Protein AF-A0A960E6F4-F1 (afdb_monomer)

Structure (mmCIF, N/CA/C/O backbone):
data_AF-A0A960E6F4-F1
#
_entry.id   AF-A0A960E6F4-F1
#
loop_
_atom_site.group_PDB
_atom_site.id
_atom_site.type_symbol
_atom_site.label_atom_id
_atom_site.label_alt_id
_atom_site.label_comp_id
_atom_site.label_asym_id
_atom_site.label_entity_id
_atom_site.label_seq_id
_atom_site.pdbx_PDB_ins_code
_atom_site.Cartn_x
_atom_site.Cartn_y
_atom_site.Cartn_z
_atom_site.occupancy
_atom_site.B_iso_or_equiv
_atom_site.auth_seq_id
_atom_site.auth_comp_id
_atom_site.auth_asym_id
_atom_site.auth_atom_id
_atom_site.pdbx_PDB_model_num
ATOM 1 N N . HIS A 1 1 ? -9.862 -3.594 5.354 1.00 82.44 1 HIS A N 1
ATOM 2 C CA . HIS A 1 1 ? -10.464 -2.361 5.900 1.00 82.44 1 HIS A CA 1
ATOM 3 C C . HIS A 1 1 ? -11.193 -2.592 7.214 1.00 82.44 1 HIS A C 1
ATOM 5 O O . HIS A 1 1 ? -10.605 -2.231 8.215 1.00 82.44 1 HIS A O 1
ATOM 11 N N . LEU A 1 2 ? -12.347 -3.271 7.274 1.00 86.94 2 LEU A N 1
ATOM 12 C CA . LEU A 1 2 ? -13.124 -3.408 8.530 1.00 86.94 2 LEU A CA 1
ATOM 13 C C . LEU A 1 2 ? -12.347 -3.978 9.733 1.00 86.94 2 LEU A C 1
ATOM 15 O O . LEU A 1 2 ? -12.404 -3.412 10.815 1.00 86.94 2 LEU A O 1
ATOM 19 N N . LEU A 1 3 ? -11.578 -5.059 9.550 1.00 89.06 3 LEU A N 1
ATOM 20 C CA . LEU A 1 3 ? -10.780 -5.633 10.644 1.00 89.06 3 LEU A CA 1
ATOM 21 C C . LEU A 1 3 ? -9.692 -4.668 11.145 1.00 89.06 3 LEU A C 1
ATOM 23 O O . LEU A 1 3 ? -9.450 -4.575 12.343 1.00 89.06 3 LEU A O 1
ATOM 27 N N . ALA A 1 4 ? -9.047 -3.950 10.222 1.00 89.50 4 ALA A N 1
ATOM 28 C CA . ALA A 1 4 ? -8.045 -2.949 10.571 1.00 89.50 4 ALA A CA 1
ATOM 29 C C . ALA A 1 4 ? -8.694 -1.763 11.291 1.00 89.50 4 ALA A C 1
ATOM 31 O O . ALA A 1 4 ? -8.162 -1.296 12.285 1.00 89.50 4 ALA A O 1
ATOM 32 N N . HIS A 1 5 ? -9.863 -1.321 10.828 1.00 90.94 5 HIS A N 1
ATOM 33 C CA . HIS A 1 5 ? -10.626 -0.250 11.459 1.00 90.94 5 HIS A CA 1
ATOM 34 C C . HIS A 1 5 ? -11.009 -0.604 12.905 1.00 90.94 5 HIS A C 1
ATOM 36 O O . HIS A 1 5 ? -10.633 0.124 13.817 1.00 90.94 5 HIS A O 1
ATOM 42 N N . ALA A 1 6 ? -11.600 -1.783 13.137 1.00 92.69 6 ALA A N 1
ATOM 43 C CA . ALA A 1 6 ? -11.942 -2.250 14.483 1.00 92.69 6 ALA A CA 1
ATOM 44 C C . ALA A 1 6 ? -10.717 -2.344 15.414 1.00 92.69 6 ALA A C 1
ATOM 46 O O . ALA A 1 6 ? -10.783 -1.945 16.574 1.00 92.69 6 ALA A O 1
ATOM 47 N N . TYR A 1 7 ? -9.580 -2.831 14.902 1.00 93.44 7 TYR A N 1
ATOM 48 C CA . TYR A 1 7 ? -8.325 -2.850 15.657 1.00 93.44 7 TYR A CA 1
ATOM 49 C C . TYR A 1 7 ? -7.860 -1.437 16.034 1.00 93.44 7 TYR A C 1
ATOM 51 O O . TYR A 1 7 ? -7.546 -1.186 17.194 1.00 93.44 7 TYR A O 1
ATOM 59 N N . LEU A 1 8 ? -7.841 -0.507 15.075 1.00 93.88 8 LEU A N 1
ATOM 60 C CA . LEU A 1 8 ? -7.391 0.866 15.309 1.00 93.88 8 LEU A CA 1
ATOM 61 C C . LEU A 1 8 ? -8.330 1.635 16.238 1.00 93.88 8 LEU A C 1
ATOM 63 O O . LEU A 1 8 ? -7.856 2.432 17.039 1.00 93.88 8 LEU A O 1
ATOM 67 N N . SER A 1 9 ? -9.632 1.353 16.183 1.00 94.12 9 SER A N 1
ATOM 68 C CA . SER A 1 9 ? -10.610 1.883 17.134 1.00 94.12 9 SER A CA 1
ATOM 69 C C . SER A 1 9 ? -10.274 1.448 18.557 1.00 94.12 9 SER A C 1
ATOM 71 O O . SER A 1 9 ? -10.150 2.300 19.433 1.00 94.12 9 SER A O 1
ATOM 73 N N . GLN A 1 10 ? -9.988 0.160 18.776 1.00 96.19 10 GLN A N 1
ATOM 74 C CA . GLN A 1 10 ? -9.590 -0.321 20.099 1.00 96.19 10 GLN A CA 1
ATOM 75 C C . GLN A 1 10 ? -8.253 0.271 20.569 1.00 96.19 10 GLN A C 1
ATOM 77 O O . GLN A 1 10 ? -8.087 0.561 21.751 1.00 96.19 10 GLN A O 1
ATOM 82 N N . VAL A 1 11 ? -7.289 0.446 19.662 1.00 95.94 11 VAL A N 1
ATOM 83 C CA . VAL A 1 11 ? -6.000 1.080 19.977 1.00 95.94 11 VAL A CA 1
ATOM 84 C C . VAL A 1 11 ? -6.195 2.540 20.391 1.00 95.94 11 VAL A C 1
ATOM 86 O O . VAL A 1 11 ? -5.606 2.966 21.382 1.00 95.94 11 VAL A O 1
ATOM 89 N N . ALA A 1 12 ? -7.040 3.289 19.680 1.00 94.31 12 ALA A N 1
ATOM 90 C CA . ALA A 1 12 ? -7.330 4.689 19.980 1.00 94.31 12 ALA A CA 1
ATOM 91 C C . ALA A 1 12 ? -8.050 4.884 21.327 1.00 94.31 12 ALA A C 1
ATOM 93 O O . ALA A 1 12 ? -7.904 5.932 21.948 1.00 94.31 12 ALA A O 1
ATOM 94 N N . GLU A 1 13 ? -8.791 3.881 21.808 1.00 96.25 13 GLU A N 1
ATOM 95 C CA . GLU A 1 13 ? -9.370 3.894 23.160 1.00 96.25 13 GLU A CA 1
ATOM 96 C C . GLU A 1 13 ? -8.327 3.674 24.267 1.00 96.25 13 GLU A C 1
ATOM 98 O O . GLU A 1 13 ? -8.532 4.103 25.403 1.00 96.25 13 GLU A O 1
ATOM 103 N N . LEU A 1 14 ? -7.228 2.978 23.961 1.00 97.19 14 LEU A N 1
ATOM 104 C CA . LEU A 1 14 ? -6.242 2.532 24.950 1.00 97.19 14 LEU A CA 1
ATOM 105 C C . LEU A 1 14 ? -5.002 3.424 25.030 1.00 97.19 14 LEU A C 1
ATOM 107 O O . LEU A 1 14 ? -4.336 3.430 26.065 1.00 97.19 14 LEU A O 1
ATOM 111 N N . LEU A 1 15 ? -4.672 4.137 23.952 1.00 97.12 15 LEU A N 1
ATOM 112 C CA . LEU A 1 15 ? -3.424 4.886 23.820 1.00 97.12 15 LEU A CA 1
ATOM 113 C C . LEU A 1 15 ? -3.665 6.373 23.525 1.00 97.12 15 LEU A C 1
ATOM 115 O O . LEU A 1 15 ? -4.671 6.732 22.912 1.00 97.12 15 LEU A O 1
ATOM 119 N N . PRO A 1 16 ? -2.715 7.254 23.891 1.00 96.19 16 PRO A N 1
ATOM 120 C CA . PRO A 1 16 ? -2.712 8.638 23.430 1.00 96.19 16 PRO A CA 1
ATOM 121 C C . PRO A 1 16 ? -2.707 8.741 21.891 1.00 96.19 16 PRO A C 1
ATOM 123 O O . PRO A 1 16 ? -2.151 7.863 21.226 1.00 96.19 16 PRO A O 1
ATOM 126 N N . PRO A 1 17 ? -3.244 9.827 21.299 1.00 92.31 17 PRO A N 1
ATOM 127 C CA . PRO A 1 17 ? -3.421 9.934 19.846 1.00 92.31 17 PRO A CA 1
ATOM 128 C C . PRO A 1 17 ? -2.153 9.717 19.007 1.00 92.31 17 PRO A C 1
ATOM 130 O O . PRO A 1 17 ? -2.208 9.062 17.969 1.00 92.31 17 PRO A O 1
ATOM 133 N N . GLU A 1 18 ? -1.006 10.241 19.446 1.00 92.50 18 GLU A N 1
ATOM 134 C CA . GLU A 1 18 ? 0.268 10.089 18.730 1.00 92.50 18 GLU A CA 1
ATOM 135 C C . GLU A 1 18 ? 0.753 8.632 18.728 1.00 92.50 18 GLU A C 1
ATOM 137 O O . GLU A 1 18 ? 1.155 8.106 17.688 1.00 92.50 18 GLU A O 1
ATOM 142 N N . GLU A 1 19 ? 0.656 7.961 19.876 1.00 95.06 19 GLU A N 1
ATOM 143 C CA . GLU A 1 19 ? 1.018 6.551 20.027 1.00 95.06 19 GLU A CA 1
ATOM 144 C C . GLU A 1 19 ? 0.065 5.651 19.234 1.00 95.06 19 GLU A C 1
ATOM 146 O O . GLU A 1 19 ? 0.510 4.740 18.536 1.00 95.06 19 GLU A O 1
ATOM 151 N N . ALA A 1 20 ? -1.239 5.943 19.262 1.00 94.12 20 ALA A N 1
ATOM 152 C CA . ALA A 1 20 ? -2.232 5.235 18.463 1.00 94.12 20 ALA A CA 1
ATOM 153 C C . ALA A 1 20 ? -1.961 5.376 16.954 1.00 94.12 20 ALA A C 1
ATOM 155 O O . ALA A 1 20 ? -2.032 4.390 16.214 1.00 94.12 20 ALA A O 1
ATOM 156 N N . ALA A 1 21 ? -1.595 6.578 16.495 1.00 92.50 21 ALA A N 1
ATOM 157 C CA . ALA A 1 21 ? -1.225 6.822 15.105 1.00 92.50 21 ALA A CA 1
ATOM 158 C C . ALA A 1 21 ? 0.048 6.058 14.705 1.00 92.50 21 ALA A C 1
ATOM 160 O O . ALA A 1 21 ? 0.106 5.489 13.613 1.00 92.50 21 ALA A O 1
ATOM 161 N N . GLU A 1 22 ? 1.053 6.000 15.583 1.00 94.00 22 GLU A N 1
ATOM 162 C CA . GLU A 1 22 ? 2.272 5.223 15.341 1.00 94.00 22 GLU A CA 1
ATOM 163 C C . GLU A 1 22 ? 1.990 3.721 15.266 1.00 94.00 22 GLU A C 1
ATOM 165 O O . GLU A 1 22 ? 2.406 3.071 14.304 1.00 94.00 22 GLU A O 1
ATOM 170 N N . VAL A 1 23 ? 1.212 3.174 16.203 1.00 94.50 23 VAL A N 1
ATOM 171 C CA . VAL A 1 23 ? 0.774 1.770 16.158 1.00 94.50 23 VAL A CA 1
ATOM 172 C C . VAL A 1 23 ? 0.020 1.483 14.859 1.00 94.50 23 VAL A C 1
ATOM 174 O O . VAL A 1 23 ? 0.264 0.463 14.212 1.00 94.50 23 VAL A O 1
ATOM 177 N N . GLY A 1 24 ? -0.852 2.397 14.426 1.00 94.31 24 GLY A N 1
ATOM 178 C CA . GLY A 1 24 ? -1.587 2.247 13.176 1.00 94.31 24 GLY A CA 1
ATOM 179 C C . GLY A 1 24 ? -0.703 2.243 11.932 1.00 94.31 24 GLY A C 1
ATOM 180 O O . GLY A 1 24 ? -0.899 1.403 11.051 1.00 94.31 24 GLY A O 1
ATOM 181 N N . ARG A 1 25 ? 0.316 3.109 11.876 1.00 95.19 25 ARG A N 1
ATOM 182 C CA . ARG A 1 25 ? 1.321 3.099 10.800 1.00 95.19 25 ARG A CA 1
ATOM 183 C C . ARG A 1 25 ? 2.123 1.804 10.786 1.00 95.19 25 ARG A C 1
ATOM 185 O O . ARG A 1 25 ? 2.258 1.192 9.727 1.00 95.19 25 ARG A O 1
ATOM 192 N N . GLN A 1 26 ? 2.623 1.363 11.940 1.00 95.31 26 GLN A N 1
ATOM 193 C CA . GLN A 1 26 ? 3.414 0.135 12.046 1.00 95.31 26 GLN A CA 1
ATOM 194 C C . GLN A 1 26 ? 2.602 -1.095 11.632 1.00 95.31 26 GLN A C 1
ATOM 196 O O . GLN A 1 26 ? 3.087 -1.928 10.861 1.00 95.31 26 GLN A O 1
ATOM 201 N N . GLN A 1 27 ? 1.348 -1.177 12.084 1.00 95.06 27 GLN A N 1
ATOM 202 C CA . GLN A 1 27 ? 0.423 -2.240 11.707 1.00 95.06 27 GLN A CA 1
ATOM 203 C C . GLN A 1 27 ? 0.136 -2.229 10.201 1.00 95.06 27 GLN A C 1
ATOM 205 O O . GLN A 1 27 ? 0.208 -3.280 9.559 1.00 95.06 27 GLN A O 1
ATOM 210 N N . ALA A 1 28 ? -0.143 -1.058 9.621 1.00 95.81 28 ALA A N 1
ATOM 211 C CA . ALA A 1 28 ? -0.413 -0.931 8.194 1.00 95.81 28 ALA A CA 1
ATOM 212 C C . ALA A 1 28 ? 0.810 -1.320 7.352 1.00 95.81 28 ALA A C 1
ATOM 214 O O . ALA A 1 28 ? 0.674 -2.116 6.425 1.00 95.81 28 ALA A O 1
ATOM 215 N N . ALA A 1 29 ? 2.001 -0.822 7.696 1.00 96.94 29 ALA A N 1
ATOM 216 C CA . ALA A 1 29 ? 3.249 -1.126 6.997 1.00 96.94 29 ALA A CA 1
ATOM 217 C C . ALA A 1 29 ? 3.599 -2.621 7.056 1.00 96.94 29 ALA A C 1
ATOM 219 O O . ALA A 1 29 ? 3.913 -3.224 6.028 1.00 96.94 29 ALA A O 1
ATOM 220 N N . GLY A 1 30 ? 3.488 -3.236 8.239 1.00 95.56 30 GLY A N 1
ATOM 221 C CA . GLY A 1 30 ? 3.771 -4.657 8.426 1.00 95.56 30 GLY A CA 1
ATOM 222 C C . GLY A 1 30 ? 2.852 -5.549 7.592 1.00 95.56 30 GLY A C 1
ATOM 223 O O . GLY A 1 30 ? 3.321 -6.374 6.804 1.00 95.56 30 GLY A O 1
ATOM 224 N N . VAL A 1 31 ? 1.536 -5.331 7.690 1.00 95.06 31 VAL A N 1
ATOM 225 C CA . VAL A 1 31 ? 0.547 -6.093 6.913 1.00 95.06 31 VAL A CA 1
ATOM 226 C C . VAL A 1 31 ? 0.700 -5.839 5.414 1.00 95.06 31 VAL A C 1
ATOM 228 O O . VAL A 1 31 ? 0.645 -6.790 4.631 1.00 95.06 31 VAL A O 1
ATOM 231 N N . ALA A 1 32 ? 0.925 -4.590 5.001 1.00 97.19 32 ALA A N 1
ATOM 232 C CA . ALA A 1 32 ? 1.098 -4.244 3.597 1.00 97.19 32 ALA A CA 1
ATOM 233 C C . ALA A 1 32 ? 2.320 -4.937 2.979 1.00 97.19 32 ALA A C 1
ATOM 235 O O . ALA A 1 32 ? 2.194 -5.555 1.925 1.00 97.19 32 ALA A O 1
ATOM 236 N N . GLY A 1 33 ? 3.475 -4.931 3.651 1.00 97.69 33 GLY A N 1
ATOM 237 C CA .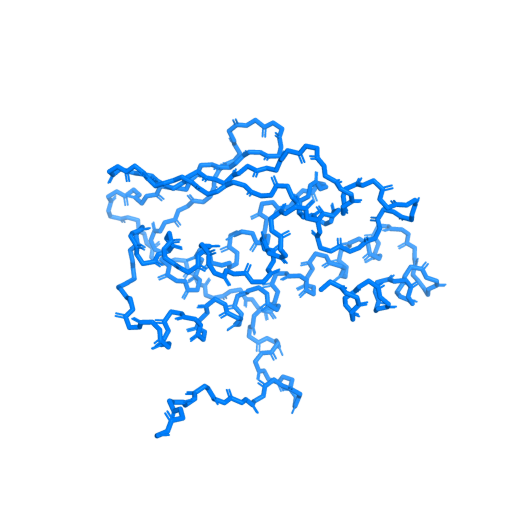 GLY A 1 33 ? 4.663 -5.633 3.159 1.00 97.69 33 GLY A CA 1
ATOM 238 C C . GLY A 1 33 ? 4.448 -7.145 3.025 1.00 97.69 33 GLY A C 1
ATOM 239 O O . GLY A 1 33 ? 4.741 -7.720 1.976 1.00 97.69 33 GLY A O 1
ATOM 240 N N . VAL A 1 34 ? 3.852 -7.799 4.032 1.00 96.19 34 VAL A N 1
ATOM 241 C CA . VAL A 1 34 ? 3.575 -9.251 3.982 1.00 96.19 34 VAL A CA 1
ATOM 242 C C . VAL A 1 34 ? 2.630 -9.610 2.839 1.00 96.19 34 VAL A C 1
ATOM 244 O O . VAL A 1 34 ? 2.866 -10.577 2.107 1.00 96.19 34 VAL A O 1
ATOM 247 N N . VAL A 1 35 ? 1.553 -8.843 2.670 1.00 95.94 35 VAL A N 1
ATOM 248 C CA . VAL A 1 35 ? 0.592 -9.065 1.585 1.00 95.94 35 VAL A CA 1
ATOM 249 C C . VAL A 1 35 ? 1.253 -8.838 0.228 1.00 95.94 35 VAL A C 1
ATOM 251 O O . VAL A 1 35 ? 1.077 -9.663 -0.669 1.00 95.94 35 VAL A O 1
ATOM 254 N N . ALA A 1 36 ? 2.079 -7.802 0.089 1.00 98.06 36 ALA A N 1
ATOM 255 C CA . ALA A 1 36 ? 2.815 -7.524 -1.135 1.00 98.06 36 ALA A CA 1
ATOM 256 C C . ALA A 1 36 ? 3.755 -8.672 -1.539 1.00 98.06 36 ALA A C 1
ATOM 258 O O . ALA A 1 36 ? 3.710 -9.102 -2.690 1.00 98.06 36 ALA A O 1
ATOM 259 N N . LYS A 1 37 ? 4.522 -9.251 -0.600 1.00 96.50 37 LYS A N 1
ATOM 260 C CA . LYS A 1 37 ? 5.377 -10.430 -0.868 1.00 96.50 37 LYS A CA 1
ATOM 261 C C . LYS A 1 37 ? 4.569 -11.610 -1.402 1.00 96.50 37 LYS A C 1
ATOM 263 O O . LYS A 1 37 ? 4.975 -12.281 -2.348 1.00 96.50 37 LYS A O 1
ATOM 268 N N . ARG A 1 38 ? 3.405 -11.865 -0.800 1.00 95.44 38 ARG A N 1
ATOM 269 C CA . ARG A 1 38 ? 2.530 -12.980 -1.192 1.00 95.44 38 ARG A CA 1
ATOM 270 C C . ARG A 1 38 ? 1.928 -12.774 -2.563 1.00 95.44 38 ARG A C 1
ATOM 272 O O . ARG A 1 38 ? 1.884 -13.719 -3.342 1.00 95.44 38 ARG A O 1
ATOM 279 N N . LEU A 1 39 ? 1.472 -11.559 -2.849 1.00 97.06 39 LEU A N 1
ATOM 280 C CA . LEU A 1 39 ? 0.962 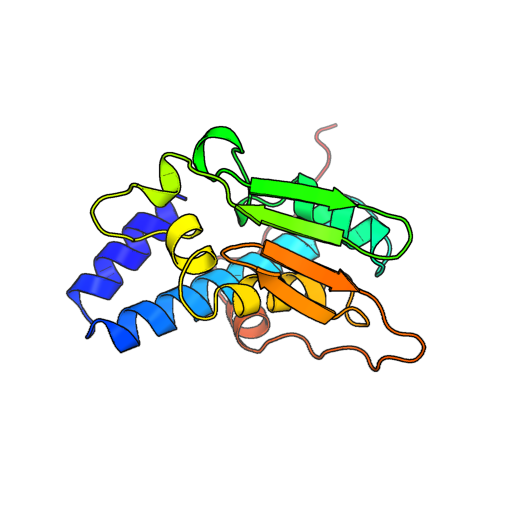-11.200 -4.165 1.00 97.06 39 LEU A CA 1
ATOM 281 C C . LEU A 1 39 ? 2.067 -11.315 -5.212 1.00 97.06 39 LEU A C 1
ATOM 283 O O . LEU A 1 39 ? 1.837 -11.932 -6.244 1.00 97.06 39 LEU A O 1
ATOM 287 N N . ALA A 1 40 ? 3.273 -10.820 -4.923 1.00 97.75 40 ALA A N 1
ATOM 288 C CA . ALA A 1 40 ? 4.401 -10.926 -5.839 1.00 97.75 40 ALA A CA 1
ATOM 289 C C . ALA A 1 40 ? 4.718 -12.393 -6.180 1.00 97.75 40 ALA A C 1
ATOM 291 O O . ALA A 1 40 ? 4.807 -12.758 -7.353 1.00 97.75 40 ALA A O 1
ATOM 292 N N . ALA A 1 41 ? 4.787 -13.253 -5.158 1.00 96.06 41 ALA A N 1
ATOM 293 C CA . ALA A 1 41 ? 5.001 -14.687 -5.329 1.00 96.06 41 ALA A CA 1
ATOM 294 C C . ALA A 1 41 ? 3.852 -15.375 -6.088 1.00 96.06 41 ALA A C 1
ATOM 296 O O . ALA A 1 41 ? 4.103 -16.188 -6.974 1.00 96.06 41 ALA A O 1
ATOM 297 N N . ALA A 1 42 ? 2.596 -15.048 -5.772 1.00 95.62 42 ALA A N 1
ATOM 298 C CA . ALA A 1 42 ? 1.424 -15.647 -6.412 1.00 95.62 42 ALA A CA 1
ATOM 299 C C . ALA A 1 42 ? 1.257 -15.219 -7.880 1.00 95.62 42 ALA A C 1
ATOM 301 O O . ALA A 1 42 ? 0.774 -16.006 -8.692 1.00 95.62 42 ALA A O 1
ATOM 302 N N . LEU A 1 43 ? 1.647 -13.987 -8.218 1.00 96.00 43 LEU A N 1
ATOM 303 C CA . LEU A 1 43 ? 1.609 -13.448 -9.579 1.00 96.00 43 LEU A CA 1
ATOM 304 C C . LEU A 1 43 ? 2.850 -13.827 -10.404 1.00 96.00 43 LEU A C 1
ATOM 306 O O . LEU A 1 43 ? 2.814 -13.713 -11.626 1.00 96.00 43 LEU A O 1
ATOM 310 N N . GLY A 1 44 ? 3.934 -14.273 -9.759 1.00 97.06 44 GLY A N 1
ATOM 311 C CA . GLY A 1 44 ? 5.189 -14.629 -10.427 1.00 97.06 44 GLY A CA 1
ATOM 312 C C . GLY A 1 44 ? 5.904 -13.428 -11.051 1.00 97.06 44 GLY A C 1
ATOM 313 O O . GLY A 1 44 ? 6.488 -13.553 -12.125 1.00 97.06 44 GLY A O 1
ATOM 314 N N . VAL A 1 45 ? 5.815 -12.257 -10.417 1.00 97.69 45 VAL A N 1
ATOM 315 C CA . VAL A 1 45 ? 6.384 -11.011 -10.952 1.00 97.69 45 VAL A CA 1
ATOM 316 C C . VAL A 1 45 ? 7.859 -10.833 -10.594 1.00 97.69 45 VAL A C 1
ATOM 318 O O . VAL A 1 45 ? 8.345 -11.378 -9.602 1.00 97.69 45 VAL A O 1
ATOM 321 N N . GLY A 1 46 ? 8.569 -10.046 -11.406 1.00 97.56 46 GLY A N 1
ATOM 322 C CA . GLY A 1 46 ? 9.954 -9.652 -11.150 1.00 97.56 46 GLY A CA 1
ATOM 323 C C . GLY A 1 46 ? 10.089 -8.640 -10.009 1.00 97.56 46 GLY A C 1
ATOM 324 O O . GLY A 1 46 ? 9.128 -7.971 -9.629 1.00 97.56 46 GLY A O 1
ATOM 325 N N . ALA A 1 47 ? 11.308 -8.514 -9.480 1.00 97.44 47 ALA A N 1
ATOM 326 C CA . ALA A 1 47 ? 11.645 -7.563 -8.420 1.00 97.44 47 ALA A CA 1
ATOM 327 C C . ALA A 1 47 ? 11.965 -6.160 -8.977 1.00 97.44 47 ALA A C 1
ATOM 329 O O . ALA A 1 47 ? 13.033 -5.601 -8.728 1.00 97.44 47 ALA A O 1
ATOM 330 N N . ASP A 1 48 ? 11.054 -5.621 -9.786 1.00 97.00 48 ASP A N 1
ATOM 331 C CA . ASP A 1 48 ? 11.206 -4.372 -10.534 1.00 97.00 48 ASP A CA 1
ATOM 332 C C . ASP A 1 48 ? 9.928 -3.511 -10.478 1.00 97.00 48 ASP A C 1
ATOM 334 O O . ASP A 1 48 ? 8.937 -3.861 -9.831 1.00 97.00 48 ASP A O 1
ATOM 338 N N . LEU A 1 49 ? 9.946 -2.348 -11.139 1.00 98.31 49 LEU A N 1
ATOM 339 C CA . LEU A 1 49 ? 8.800 -1.433 -11.163 1.00 98.31 49 LEU A CA 1
ATOM 340 C C . LEU A 1 49 ? 7.562 -2.039 -11.841 1.00 98.31 49 LEU A C 1
ATOM 342 O O . LEU A 1 49 ? 6.443 -1.735 -11.428 1.00 98.31 49 LEU A O 1
ATOM 346 N N . ALA A 1 50 ? 7.737 -2.908 -12.840 1.00 98.06 50 ALA A N 1
ATOM 347 C CA . ALA A 1 50 ? 6.618 -3.563 -13.511 1.00 98.06 50 ALA A CA 1
ATOM 348 C C . ALA A 1 50 ? 5.946 -4.585 -12.582 1.00 98.06 50 ALA A C 1
ATOM 350 O O . ALA A 1 50 ? 4.717 -4.615 -12.472 1.00 98.06 50 ALA A O 1
ATOM 351 N N . GLY A 1 51 ? 6.740 -5.370 -11.852 1.00 98.19 51 GLY A N 1
ATOM 352 C CA . GLY A 1 51 ? 6.234 -6.283 -10.835 1.00 98.19 51 GLY A CA 1
ATOM 353 C C . GLY A 1 51 ? 5.578 -5.560 -9.664 1.00 98.19 51 GLY A C 1
ATOM 354 O O . GLY A 1 51 ? 4.491 -5.944 -9.231 1.00 98.19 51 GLY A O 1
ATOM 355 N N . LEU A 1 52 ? 6.170 -4.454 -9.210 1.00 98.69 52 LEU A N 1
ATOM 356 C CA . LEU A 1 52 ? 5.569 -3.589 -8.198 1.00 98.69 52 LEU A CA 1
ATOM 357 C C . LEU A 1 52 ? 4.216 -3.027 -8.650 1.00 98.69 52 LEU A C 1
ATOM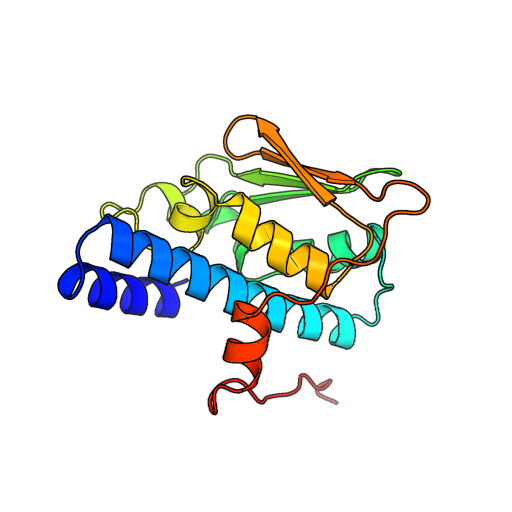 359 O O . LEU A 1 52 ? 3.257 -3.074 -7.880 1.00 98.69 52 LEU A O 1
ATOM 363 N N . ALA A 1 53 ? 4.113 -2.527 -9.884 1.00 98.56 53 ALA A N 1
ATOM 364 C CA . ALA A 1 53 ? 2.854 -2.029 -10.430 1.00 98.56 53 ALA A CA 1
ATOM 365 C C . ALA A 1 53 ? 1.771 -3.118 -10.428 1.00 98.56 53 ALA A C 1
ATOM 367 O O . ALA A 1 53 ? 0.658 -2.874 -9.962 1.00 98.56 53 ALA A O 1
ATOM 368 N N . ALA A 1 54 ? 2.112 -4.332 -10.870 1.00 98.38 54 ALA A N 1
ATOM 369 C CA . ALA A 1 54 ? 1.190 -5.465 -10.8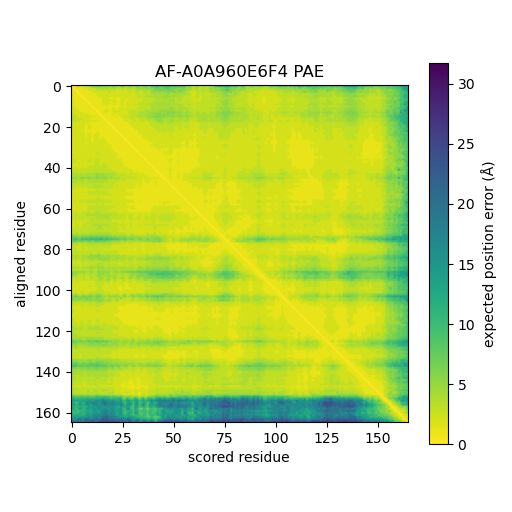79 1.00 98.38 54 ALA A CA 1
ATOM 370 C C . ALA A 1 54 ? 0.711 -5.848 -9.467 1.00 98.38 54 ALA A C 1
ATOM 372 O O . ALA A 1 54 ? -0.464 -6.160 -9.281 1.00 98.38 54 ALA A O 1
ATOM 373 N N . VAL A 1 55 ? 1.590 -5.782 -8.460 1.00 98.62 55 VAL A N 1
ATOM 374 C CA . VAL A 1 55 ? 1.214 -6.008 -7.056 1.00 98.62 55 VAL A CA 1
ATOM 375 C C . VAL A 1 55 ? 0.290 -4.905 -6.545 1.00 98.62 55 VAL A C 1
ATOM 377 O O . VAL A 1 55 ? -0.744 -5.214 -5.954 1.00 98.62 55 VAL A O 1
ATOM 380 N N . LEU A 1 56 ? 0.633 -3.632 -6.771 1.00 98.50 56 LEU A N 1
ATOM 381 C CA . LEU A 1 56 ? -0.149 -2.484 -6.297 1.00 98.50 56 LEU A CA 1
ATOM 382 C C . LEU A 1 56 ? -1.564 -2.461 -6.893 1.00 98.50 56 LEU A C 1
ATOM 384 O O . LEU A 1 56 ? -2.515 -2.147 -6.181 1.00 98.50 56 LEU A O 1
ATOM 388 N N . GLU A 1 57 ? -1.720 -2.859 -8.156 1.00 97.94 57 GLU A N 1
ATOM 389 C CA . GLU A 1 57 ? -3.017 -2.958 -8.840 1.00 97.94 57 GLU A CA 1
ATOM 390 C C . GLU A 1 57 ? -4.030 -3.865 -8.123 1.00 97.94 57 GLU A C 1
ATOM 392 O O . GLU A 1 57 ? -5.232 -3.589 -8.133 1.00 97.94 57 GLU A O 1
ATOM 397 N N . VAL A 1 58 ? -3.552 -4.923 -7.461 1.00 97.81 58 VAL A N 1
ATOM 398 C CA . VAL A 1 58 ? -4.396 -5.889 -6.739 1.00 97.81 58 VAL A CA 1
ATOM 399 C C . VAL A 1 58 ? -4.251 -5.806 -5.217 1.00 97.81 58 VAL A C 1
ATOM 401 O O . VAL A 1 58 ? -4.824 -6.621 -4.491 1.00 97.81 58 VAL A O 1
ATOM 404 N N . HIS A 1 59 ? -3.492 -4.835 -4.704 1.00 97.81 59 HIS A N 1
ATOM 405 C CA . HIS A 1 59 ? -3.165 -4.777 -3.286 1.00 97.81 59 HIS A CA 1
ATOM 406 C C . HIS A 1 59 ? -4.386 -4.350 -2.441 1.00 97.81 59 HIS A C 1
ATOM 408 O O . HIS A 1 59 ? -4.932 -3.268 -2.662 1.00 97.81 59 HIS A O 1
ATOM 414 N N . PRO A 1 60 ? -4.797 -5.113 -1.405 1.00 95.75 60 PRO A N 1
ATOM 415 C CA . PRO A 1 60 ? -5.965 -4.799 -0.569 1.00 95.75 60 PRO A CA 1
ATOM 416 C C . PRO A 1 60 ? -5.911 -3.443 0.144 1.00 95.75 60 PRO A C 1
ATOM 418 O O . PRO A 1 60 ? -6.950 -2.878 0.465 1.00 95.75 60 PRO A O 1
ATOM 421 N N . LEU A 1 61 ? -4.713 -2.901 0.378 1.00 95.94 61 LEU A N 1
ATOM 422 C CA . LEU A 1 61 ? -4.542 -1.528 0.877 1.00 95.94 61 LEU A CA 1
ATOM 423 C C . LEU A 1 61 ? -5.207 -0.493 -0.048 1.00 95.94 61 LEU A C 1
ATOM 425 O O . LEU A 1 61 ? -5.738 0.499 0.435 1.00 95.94 61 LEU A O 1
ATOM 429 N N . LEU A 1 62 ? -5.193 -0.746 -1.360 1.00 97.31 62 LEU A N 1
ATOM 430 C CA . LEU A 1 62 ? -5.656 0.160 -2.415 1.00 97.31 62 LEU A CA 1
ATOM 431 C C . LEU A 1 62 ? -7.032 -0.238 -2.980 1.00 97.31 62 LEU A C 1
ATOM 433 O O . LEU A 1 62 ? -7.550 0.415 -3.887 1.00 97.31 62 LEU A O 1
ATOM 437 N N . LEU A 1 63 ? -7.642 -1.302 -2.445 1.00 96.38 63 LEU A N 1
ATOM 438 C CA . LEU A 1 63 ? -8.900 -1.868 -2.926 1.00 96.38 63 LEU A CA 1
ATOM 439 C C . LEU A 1 63 ? -9.950 -1.988 -1.813 1.00 96.38 63 LEU A C 1
ATOM 441 O O . LEU A 1 63 ? -9.594 -2.280 -0.679 1.00 96.38 63 LEU A O 1
ATOM 445 N N . PRO A 1 64 ? -11.251 -1.858 -2.119 1.00 96.06 64 PRO A N 1
ATOM 446 C CA . PRO A 1 64 ? -11.800 -1.558 -3.439 1.00 96.06 64 PRO A CA 1
ATOM 447 C C . PRO A 1 64 ? -11.620 -0.073 -3.795 1.00 96.06 64 PRO A C 1
ATOM 449 O O . PRO A 1 64 ? -11.801 0.801 -2.949 1.00 96.06 64 PRO A O 1
ATOM 452 N N . ARG A 1 65 ? -11.291 0.225 -5.062 1.00 96.00 65 ARG A N 1
ATOM 453 C CA . ARG A 1 65 ? -11.008 1.601 -5.525 1.00 96.00 65 ARG A CA 1
ATOM 454 C C . ARG A 1 65 ? -12.120 2.613 -5.206 1.00 96.00 65 ARG A C 1
ATOM 456 O O . ARG A 1 65 ? -11.767 3.702 -4.772 1.00 96.00 65 ARG A O 1
ATOM 463 N N . PRO A 1 66 ? -13.426 2.287 -5.335 1.00 96.31 66 PRO A N 1
ATOM 464 C CA . PRO A 1 66 ? -14.491 3.221 -4.963 1.00 96.31 66 PRO A CA 1
ATOM 465 C C . PRO A 1 66 ? -14.503 3.606 -3.481 1.00 96.31 66 PRO A C 1
ATOM 467 O O . PRO A 1 66 ? -15.014 4.664 -3.151 1.00 96.31 66 PRO A O 1
ATOM 470 N N . TYR A 1 67 ? -13.961 2.760 -2.598 1.00 96.06 67 TYR A N 1
ATOM 471 C CA . TYR A 1 67 ? -13.872 3.044 -1.166 1.00 96.06 67 TYR A CA 1
ATOM 472 C C . TYR A 1 67 ? -12.589 3.801 -0.812 1.00 96.06 67 TYR A C 1
ATOM 474 O O . TYR A 1 67 ? -12.631 4.750 -0.041 1.00 96.06 67 TYR A O 1
ATOM 482 N N . VAL A 1 68 ? -11.451 3.396 -1.385 1.00 96.75 68 VAL A N 1
ATOM 483 C CA . VAL A 1 68 ? -10.128 3.939 -1.022 1.00 96.75 68 VAL A CA 1
ATOM 484 C C . VAL A 1 68 ? -9.764 5.200 -1.816 1.00 96.75 68 VAL A C 1
ATOM 486 O O . VAL A 1 68 ? -8.967 6.010 -1.356 1.00 96.75 68 VAL A O 1
ATOM 489 N N . GLY A 1 69 ? -10.305 5.365 -3.025 1.00 96.88 69 GLY A N 1
ATOM 490 C CA . GLY A 1 69 ? -9.938 6.461 -3.926 1.00 96.88 69 GLY A CA 1
ATOM 491 C C . GLY A 1 69 ? -8.564 6.295 -4.577 1.00 96.88 69 GLY A C 1
ATOM 492 O O . GLY A 1 69 ? -8.022 7.262 -5.109 1.00 96.88 69 GLY A O 1
ATOM 493 N N . ALA A 1 70 ? -7.978 5.095 -4.532 1.00 97.62 70 ALA A N 1
ATOM 494 C CA . ALA A 1 70 ? -6.627 4.854 -5.022 1.00 97.62 70 ALA A CA 1
ATOM 495 C C . ALA A 1 70 ? -6.539 4.782 -6.556 1.00 97.62 70 ALA A C 1
ATOM 497 O O . ALA A 1 70 ? -7.311 4.092 -7.234 1.00 97.62 70 ALA A O 1
ATOM 498 N N . ALA A 1 71 ? -5.517 5.441 -7.094 1.00 97.62 71 ALA A N 1
ATOM 499 C CA . ALA A 1 71 ? -5.082 5.335 -8.474 1.00 97.62 71 ALA A CA 1
ATOM 500 C C . ALA A 1 71 ? -3.605 4.933 -8.523 1.00 97.62 71 ALA A C 1
ATOM 502 O O . ALA A 1 71 ? -2.755 5.606 -7.945 1.00 97.62 71 ALA A O 1
ATOM 503 N N . VAL A 1 72 ? -3.317 3.857 -9.249 1.00 98.12 72 VAL A N 1
ATOM 504 C CA . VAL A 1 72 ? -1.966 3.410 -9.596 1.00 98.12 72 VAL A CA 1
ATOM 505 C C . VAL A 1 72 ? -1.770 3.672 -11.087 1.00 98.12 72 VAL A C 1
ATOM 507 O O . VAL A 1 72 ? -2.672 3.420 -11.888 1.00 98.12 72 VAL A O 1
ATOM 510 N N . ARG A 1 73 ? -0.629 4.249 -11.459 1.00 97.94 73 ARG A N 1
ATOM 511 C CA . ARG A 1 73 ? -0.215 4.457 -12.853 1.00 97.94 73 ARG A CA 1
ATOM 512 C C . ARG A 1 73 ? 1.228 4.015 -13.006 1.00 97.94 73 ARG A C 1
ATOM 514 O O . ARG A 1 73 ? 2.058 4.406 -12.192 1.00 97.94 73 ARG A O 1
ATOM 521 N N . ALA A 1 74 ? 1.513 3.224 -14.029 1.00 97.25 74 ALA A N 1
ATOM 522 C CA . ALA A 1 74 ? 2.861 2.785 -14.351 1.00 97.25 74 ALA A CA 1
ATOM 523 C C . ALA A 1 74 ? 3.300 3.416 -15.672 1.00 97.25 74 ALA A C 1
ATOM 525 O O . ALA A 1 74 ? 2.602 3.290 -16.679 1.00 97.25 74 ALA A O 1
ATOM 526 N N . ASP A 1 75 ? 4.458 4.059 -15.633 1.00 94.56 75 ASP A N 1
ATOM 527 C CA . ASP A 1 75 ? 5.180 4.587 -16.782 1.00 94.56 75 ASP A CA 1
ATOM 528 C C . ASP A 1 75 ? 6.475 3.772 -16.969 1.00 94.56 75 ASP A C 1
ATOM 530 O O . ASP A 1 75 ? 6.745 2.826 -16.226 1.00 94.56 75 ASP A O 1
ATOM 534 N N . ALA A 1 76 ? 7.299 4.122 -17.959 1.00 90.06 76 ALA A N 1
ATOM 535 C CA . ALA A 1 76 ? 8.533 3.382 -18.245 1.00 90.06 76 ALA A CA 1
ATOM 536 C C . ALA A 1 76 ? 9.571 3.448 -17.105 1.00 90.06 76 ALA A C 1
ATOM 538 O O . ALA A 1 76 ? 10.320 2.496 -16.906 1.00 90.06 76 ALA A O 1
ATOM 539 N N . ASP A 1 77 ? 9.627 4.563 -16.374 1.00 95.12 77 ASP A N 1
ATOM 540 C CA . ASP A 1 77 ? 10.661 4.865 -15.377 1.00 95.12 77 ASP A CA 1
ATOM 541 C C . ASP A 1 77 ? 10.120 4.986 -13.942 1.00 95.12 77 ASP A C 1
ATOM 543 O O . ASP A 1 77 ? 10.892 5.178 -12.997 1.00 95.12 77 ASP A O 1
ATOM 547 N N . ALA A 1 78 ? 8.799 4.898 -13.761 1.00 98.00 78 ALA A N 1
ATOM 548 C CA . ALA A 1 78 ? 8.174 5.103 -12.465 1.00 98.00 78 ALA A CA 1
ATOM 549 C C . ALA A 1 78 ? 6.794 4.467 -12.317 1.00 98.00 78 ALA A C 1
ATOM 551 O O . ALA A 1 78 ? 6.049 4.278 -13.276 1.00 98.00 78 ALA A O 1
ATOM 552 N N . VAL A 1 79 ? 6.414 4.256 -11.059 1.00 98.69 79 VAL A N 1
ATOM 553 C CA . VAL A 1 79 ? 5.036 3.980 -10.647 1.00 98.69 79 VAL A CA 1
ATOM 554 C C . VAL A 1 79 ? 4.542 5.148 -9.801 1.00 98.69 79 VAL A C 1
ATOM 556 O O . VAL A 1 79 ? 5.203 5.563 -8.855 1.00 98.69 79 VAL A O 1
ATOM 559 N N . THR A 1 80 ? 3.376 5.695 -10.125 1.00 98.38 80 THR A N 1
ATOM 560 C CA . THR A 1 80 ? 2.714 6.739 -9.336 1.00 98.38 80 THR A CA 1
ATOM 561 C C . THR A 1 80 ? 1.523 6.147 -8.597 1.00 98.38 80 THR A C 1
ATOM 563 O O . THR A 1 80 ? 0.688 5.475 -9.204 1.00 98.38 80 THR A O 1
ATOM 566 N N . VAL A 1 81 ? 1.410 6.452 -7.307 1.00 98.31 81 VAL A N 1
ATOM 567 C CA . VAL A 1 81 ? 0.242 6.145 -6.476 1.00 98.31 81 VAL A CA 1
ATOM 568 C C . VAL A 1 81 ? -0.382 7.459 -6.026 1.00 98.31 81 VAL A C 1
ATOM 570 O O . VAL A 1 81 ? 0.330 8.366 -5.604 1.00 98.31 81 VAL A O 1
ATOM 573 N N . ALA A 1 82 ? -1.701 7.586 -6.116 1.00 97.38 82 ALA A N 1
ATOM 574 C CA . ALA A 1 82 ? -2.425 8.750 -5.615 1.00 97.38 82 ALA A CA 1
ATOM 575 C C . ALA A 1 82 ? -3.736 8.343 -4.942 1.00 97.38 82 ALA A C 1
ATOM 577 O O . ALA A 1 82 ? -4.371 7.380 -5.375 1.00 97.38 82 ALA A O 1
ATOM 578 N N . LEU A 1 83 ? -4.160 9.101 -3.929 1.00 97.12 83 LEU A N 1
ATOM 579 C CA . LEU A 1 83 ? -5.494 8.990 -3.336 1.00 97.12 83 LEU A CA 1
ATOM 580 C C . LEU A 1 83 ? -6.342 10.212 -3.698 1.00 97.12 83 LEU A C 1
ATOM 582 O O . LEU A 1 83 ? -5.966 11.350 -3.413 1.00 97.12 83 LEU A O 1
ATOM 586 N N . GLY A 1 84 ? -7.495 9.968 -4.316 1.00 95.50 84 GLY A N 1
ATOM 587 C CA . GLY A 1 84 ? -8.546 10.962 -4.529 1.00 95.50 84 GLY A CA 1
ATOM 588 C C . GLY A 1 84 ? -9.563 10.991 -3.387 1.00 95.50 84 GLY A C 1
ATOM 589 O O . GLY A 1 84 ? -9.480 10.202 -2.450 1.00 95.50 84 GLY A O 1
ATOM 590 N N . ALA A 1 85 ? -10.546 11.890 -3.480 1.00 94.56 85 ALA A N 1
ATOM 591 C CA . ALA A 1 85 ? -11.696 11.890 -2.576 1.00 94.56 85 ALA A CA 1
ATOM 592 C C . ALA A 1 85 ? -12.474 10.568 -2.691 1.00 94.56 85 ALA A C 1
ATOM 594 O O . ALA A 1 85 ? -12.785 10.128 -3.802 1.00 94.56 85 ALA A O 1
ATOM 595 N N . ALA A 1 86 ? -12.751 9.933 -1.552 1.00 96.00 86 ALA A N 1
ATOM 596 C CA . ALA A 1 86 ? -13.470 8.667 -1.468 1.00 96.00 86 ALA A CA 1
ATOM 597 C C . ALA A 1 86 ? -13.998 8.429 -0.040 1.00 96.00 86 ALA A C 1
ATOM 599 O O . ALA A 1 86 ? -13.410 8.961 0.905 1.00 96.00 86 ALA A O 1
ATOM 600 N N . PRO A 1 87 ? -15.027 7.576 0.139 1.00 94.94 87 PRO A N 1
ATOM 601 C CA . PRO A 1 87 ? -15.657 7.334 1.439 1.00 94.94 87 PRO A CA 1
ATOM 602 C C . PRO A 1 87 ? -14.685 6.917 2.548 1.00 94.94 87 PRO A C 1
ATOM 604 O O . PRO A 1 87 ? -14.807 7.384 3.671 1.00 94.94 87 PRO A O 1
ATOM 607 N N . GLY A 1 88 ? -13.673 6.100 2.242 1.00 92.56 88 GLY A N 1
ATOM 608 C CA . GLY A 1 88 ? -12.706 5.635 3.240 1.00 92.56 88 GLY A CA 1
ATOM 609 C C . GLY A 1 88 ? -11.806 6.735 3.814 1.00 92.56 88 GLY A C 1
ATOM 610 O O . GLY A 1 88 ? -11.166 6.512 4.835 1.00 92.56 88 GLY A O 1
ATOM 611 N N . LEU A 1 89 ? -11.737 7.909 3.175 1.00 93.00 89 LEU A N 1
ATOM 612 C CA . LEU A 1 89 ? -11.040 9.094 3.693 1.00 93.00 89 LEU A CA 1
ATOM 613 C C . LEU A 1 89 ? -11.961 10.041 4.471 1.00 93.00 89 LEU A C 1
ATOM 615 O O . LEU A 1 89 ? -11.476 11.011 5.048 1.00 93.00 89 LEU A O 1
ATOM 619 N N . GLU A 1 90 ? -13.267 9.789 4.443 1.00 92.56 90 GLU A N 1
ATOM 620 C CA . GLU A 1 90 ? -14.310 10.619 5.053 1.00 92.56 90 GLU A CA 1
ATOM 621 C C . GLU A 1 90 ? -14.897 9.967 6.315 1.00 92.56 90 GLU A C 1
ATOM 623 O O . GLU A 1 90 ? -15.846 10.490 6.898 1.00 92.56 90 GLU A O 1
ATOM 628 N N . GLU A 1 91 ? -14.332 8.836 6.751 1.00 89.44 91 GLU A N 1
ATOM 629 C CA . GLU A 1 91 ? -14.735 8.153 7.980 1.00 89.44 91 GLU A CA 1
ATOM 630 C C . GLU A 1 91 ? -14.568 9.102 9.191 1.00 89.44 91 GLU A C 1
ATOM 632 O O . GLU A 1 91 ? -13.480 9.660 9.379 1.00 89.44 91 GLU A O 1
ATOM 637 N N . PRO A 1 92 ? -15.609 9.311 10.025 1.00 85.50 92 PRO A N 1
ATOM 638 C CA . PRO A 1 92 ? -15.612 10.364 11.048 1.00 85.50 92 PRO A CA 1
ATOM 639 C C . PRO A 1 92 ? -14.543 10.222 12.132 1.00 85.50 92 PRO A C 1
ATOM 641 O O . PRO A 1 92 ? -14.142 11.214 12.735 1.00 85.50 92 PRO A O 1
ATOM 644 N N . ASP A 1 93 ? -14.112 8.994 12.408 1.00 85.88 93 ASP A N 1
ATOM 645 C CA . ASP A 1 93 ? -13.073 8.709 13.396 1.00 85.88 93 ASP A CA 1
ATOM 646 C C . ASP A 1 93 ? -11.655 8.895 12.840 1.00 85.88 93 ASP A C 1
ATOM 648 O O . ASP A 1 93 ? -10.694 8.903 13.608 1.00 85.88 93 ASP A O 1
ATOM 652 N N . GLY A 1 94 ? -11.507 9.081 11.523 1.00 84.44 94 GLY A N 1
ATOM 653 C CA . GLY A 1 94 ? -10.204 9.174 10.871 1.00 84.44 94 GLY A CA 1
ATOM 654 C C . GLY A 1 94 ? -9.372 7.899 11.025 1.00 84.44 94 GLY A C 1
ATOM 655 O O . GLY A 1 94 ? -8.145 7.953 10.923 1.00 84.44 94 GLY A O 1
ATOM 656 N N . LEU A 1 95 ? -10.011 6.758 11.297 1.00 87.19 95 LEU A N 1
ATOM 657 C CA . LEU A 1 95 ? -9.348 5.478 11.495 1.00 87.19 95 LEU A CA 1
ATOM 658 C C . LEU A 1 95 ? -9.447 4.614 10.240 1.00 87.19 95 LEU A C 1
ATOM 660 O O . LEU A 1 95 ? -10.332 4.743 9.399 1.00 87.19 95 LEU A O 1
ATOM 664 N N . GLY A 1 96 ? -8.506 3.684 10.112 1.00 90.44 96 GLY A N 1
ATOM 665 C CA . GLY A 1 96 ? -8.424 2.777 8.973 1.00 90.44 96 GLY A CA 1
ATOM 666 C C . GLY A 1 96 ? -7.282 3.106 8.021 1.00 90.44 96 GLY A C 1
ATOM 667 O O . GLY A 1 96 ? -6.674 4.173 8.041 1.00 90.44 96 GLY A O 1
ATOM 668 N N . TRP A 1 97 ? -6.959 2.138 7.170 1.00 93.44 97 TRP A N 1
ATOM 669 C CA . TRP A 1 97 ? -5.805 2.242 6.285 1.00 93.44 97 TRP A CA 1
ATOM 670 C C . TRP A 1 97 ? -5.848 3.397 5.279 1.00 93.44 97 TRP A C 1
ATOM 672 O O . TRP A 1 97 ? -4.783 3.969 5.060 1.00 93.44 97 TRP A O 1
ATOM 682 N N . PRO A 1 98 ? -6.995 3.784 4.682 1.00 94.44 98 PRO A N 1
ATOM 683 C CA . PRO A 1 98 ? -7.022 4.967 3.828 1.00 94.44 98 PRO A CA 1
ATOM 684 C C . PRO A 1 98 ? -6.606 6.232 4.591 1.00 94.44 98 PRO A C 1
ATOM 686 O O . PRO A 1 98 ? -5.797 7.000 4.078 1.00 94.44 98 PRO A O 1
ATOM 689 N N . ALA A 1 99 ? -7.078 6.409 5.830 1.00 93.56 99 ALA A N 1
ATOM 690 C CA . ALA A 1 99 ? -6.691 7.531 6.680 1.00 93.56 99 ALA A CA 1
ATOM 691 C C . ALA A 1 99 ? -5.207 7.472 7.080 1.00 93.56 99 ALA A C 1
ATOM 693 O O . ALA A 1 99 ? -4.508 8.474 6.956 1.00 93.56 99 ALA A O 1
ATOM 694 N N . VAL A 1 100 ? -4.689 6.293 7.453 1.00 94.44 100 VAL A N 1
ATOM 695 C CA . VAL A 1 100 ? -3.252 6.091 7.741 1.00 94.44 100 VAL A CA 1
ATOM 696 C C . VAL A 1 100 ? -2.384 6.428 6.524 1.00 94.44 100 VAL A C 1
ATOM 698 O O . VAL A 1 100 ? -1.363 7.095 6.657 1.00 94.44 100 VAL A O 1
ATOM 701 N N . LEU A 1 101 ? -2.792 5.996 5.330 1.00 94.62 101 LEU A N 1
ATOM 702 C CA . LEU A 1 101 ? -2.063 6.250 4.088 1.00 94.62 101 LEU A CA 1
ATOM 703 C C . LEU A 1 101 ? -2.141 7.724 3.660 1.00 94.62 101 LEU A C 1
ATOM 705 O O . LEU A 1 101 ? -1.195 8.250 3.085 1.00 94.62 101 LEU A O 1
ATOM 709 N N . ALA A 1 102 ? -3.261 8.396 3.927 1.00 94.06 102 ALA A N 1
ATOM 710 C CA . ALA A 1 102 ? -3.454 9.812 3.625 1.00 94.06 102 ALA A CA 1
ATOM 711 C C . ALA A 1 102 ? -2.861 10.764 4.675 1.00 94.06 102 ALA A C 1
ATOM 713 O O . ALA A 1 102 ? -2.753 11.961 4.395 1.00 94.06 102 ALA A O 1
ATOM 714 N N . GLY A 1 103 ? -2.554 10.252 5.866 1.00 90.69 103 GLY A N 1
ATOM 715 C CA . GLY A 1 103 ? -2.014 11.004 6.988 1.00 90.69 103 GLY A CA 1
ATOM 716 C C . GLY A 1 103 ? -0.504 11.200 6.920 1.00 90.69 103 GLY A C 1
ATOM 717 O O . GLY A 1 103 ? 0.179 10.796 5.972 1.00 90.69 103 GLY A O 1
ATOM 718 N N . ASP A 1 104 ? 0.022 11.823 7.970 1.00 85.12 104 ASP A N 1
ATOM 719 C CA . ASP A 1 104 ? 1.448 12.089 8.096 1.00 85.12 104 ASP A CA 1
ATOM 720 C C . ASP A 1 104 ? 2.243 10.783 8.062 1.00 85.12 104 ASP A C 1
ATOM 722 O O . ASP A 1 104 ? 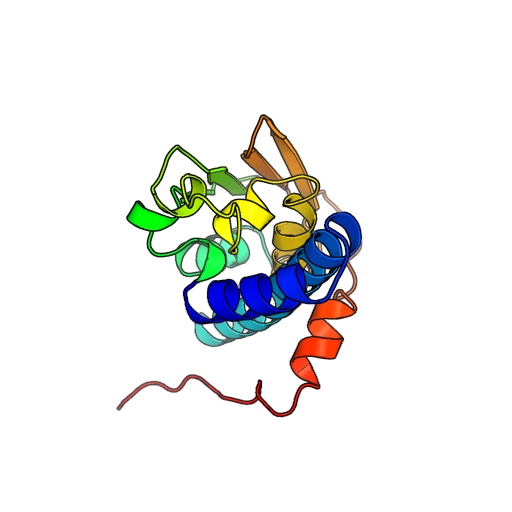1.949 9.825 8.786 1.00 85.12 104 ASP A O 1
ATOM 726 N N . ARG A 1 105 ? 3.273 10.769 7.210 1.00 88.38 105 ARG A N 1
ATOM 727 C CA . ARG A 1 105 ? 4.138 9.609 6.958 1.00 88.38 105 ARG A CA 1
ATOM 728 C C . ARG A 1 105 ? 3.420 8.390 6.366 1.00 88.38 105 ARG A C 1
ATOM 730 O O . ARG A 1 105 ? 3.934 7.278 6.450 1.00 88.38 105 ARG A O 1
ATOM 737 N N . GLY A 1 106 ? 2.284 8.573 5.690 1.00 87.75 106 GLY A N 1
ATOM 738 C CA . GLY A 1 106 ? 1.647 7.497 4.918 1.00 87.75 106 GLY A CA 1
ATOM 739 C C . GLY A 1 106 ? 2.576 6.857 3.870 1.00 87.75 106 GLY A C 1
ATOM 740 O O . GLY A 1 106 ? 2.422 5.684 3.528 1.00 87.75 106 GLY A O 1
ATOM 741 N N . GLU A 1 107 ? 3.604 7.590 3.426 1.00 94.81 107 GLU A N 1
ATOM 742 C CA . GLU A 1 107 ? 4.662 7.076 2.551 1.00 94.81 107 GLU A CA 1
ATOM 743 C C . GLU A 1 107 ? 5.423 5.877 3.134 1.00 94.81 107 GLU A C 1
ATOM 745 O O . GLU A 1 107 ? 5.850 5.020 2.363 1.00 94.81 107 GLU A O 1
ATOM 750 N N . ASP A 1 108 ? 5.510 5.744 4.463 1.00 95.19 108 ASP A N 1
ATOM 751 C CA . ASP A 1 108 ? 6.179 4.618 5.127 1.00 95.19 108 ASP A CA 1
ATOM 752 C C . ASP A 1 108 ? 5.476 3.283 4.825 1.00 95.19 108 ASP A C 1
ATOM 754 O O . ASP A 1 108 ? 6.119 2.242 4.671 1.00 95.19 108 ASP A O 1
ATOM 758 N N . VAL A 1 109 ? 4.147 3.306 4.666 1.00 97.38 109 VAL A N 1
ATOM 759 C CA . VAL A 1 109 ? 3.360 2.117 4.304 1.00 97.38 109 VAL A CA 1
ATOM 760 C C . VAL A 1 109 ? 3.668 1.687 2.868 1.00 97.38 109 VAL A C 1
ATOM 762 O O . VAL A 1 109 ? 3.835 0.496 2.597 1.00 97.38 109 VAL A O 1
ATOM 765 N N . LEU A 1 110 ? 3.792 2.645 1.942 1.00 98.00 110 LEU A N 1
ATOM 766 C CA . LEU A 1 110 ? 4.206 2.360 0.565 1.00 98.00 110 LEU A CA 1
ATOM 767 C C . LEU A 1 110 ? 5.665 1.906 0.510 1.00 98.00 110 LEU A C 1
ATOM 769 O O . LEU A 1 110 ? 5.976 0.966 -0.216 1.00 98.00 110 LEU A O 1
ATOM 773 N N . ALA A 1 111 ? 6.550 2.519 1.297 1.00 97.81 111 ALA A N 1
ATOM 774 C CA . ALA A 1 111 ? 7.955 2.141 1.373 1.00 97.81 111 ALA A CA 1
ATOM 775 C C . ALA A 1 111 ? 8.126 0.686 1.830 1.00 97.81 111 ALA A C 1
ATOM 777 O O . ALA A 1 111 ? 8.971 -0.022 1.283 1.00 97.81 111 ALA A O 1
ATOM 778 N N . ALA A 1 112 ? 7.281 0.205 2.748 1.00 98.50 112 ALA A N 1
ATOM 779 C CA . ALA A 1 112 ? 7.272 -1.199 3.149 1.00 98.50 112 ALA A CA 1
ATOM 780 C C . ALA A 1 112 ? 6.890 -2.146 1.998 1.00 98.50 112 ALA A C 1
ATOM 782 O O . ALA A 1 112 ? 7.555 -3.162 1.795 1.00 98.50 112 ALA A O 1
ATOM 783 N N . ILE A 1 113 ? 5.873 -1.799 1.198 1.00 98.62 113 ILE A N 1
ATOM 784 C CA . ILE A 1 113 ? 5.520 -2.555 -0.017 1.00 98.62 113 ILE A CA 1
ATOM 785 C C . ILE A 1 113 ? 6.700 -2.566 -0.996 1.00 98.62 113 ILE A C 1
ATOM 787 O O . ILE A 1 113 ? 7.077 -3.624 -1.501 1.00 98.62 113 ILE A O 1
ATOM 791 N N . VAL A 1 114 ? 7.301 -1.400 -1.251 1.00 98.56 114 VAL A N 1
ATOM 792 C CA . VAL A 1 114 ? 8.413 -1.254 -2.197 1.00 98.56 114 VAL A CA 1
ATOM 793 C C . VAL A 1 114 ? 9.626 -2.067 -1.767 1.00 98.56 114 VAL A C 1
ATOM 795 O O . VAL A 1 114 ? 10.131 -2.843 -2.571 1.00 98.56 114 VAL A O 1
ATOM 798 N N . ALA A 1 115 ? 10.049 -1.973 -0.505 1.00 98.50 115 ALA A N 1
ATOM 799 C CA . ALA A 1 115 ? 11.167 -2.754 0.020 1.00 98.50 115 ALA A CA 1
ATOM 800 C C . ALA A 1 115 ? 10.947 -4.271 -0.133 1.00 98.50 115 ALA A C 1
ATOM 802 O O . ALA A 1 115 ? 11.894 -5.020 -0.355 1.00 98.50 115 ALA A O 1
ATOM 803 N N . CYS A 1 116 ? 9.695 -4.726 -0.055 1.00 98.44 116 CYS A N 1
ATOM 804 C CA . CYS A 1 116 ? 9.339 -6.133 -0.183 1.00 98.44 116 CYS A CA 1
ATOM 805 C C . CYS A 1 116 ? 9.212 -6.648 -1.625 1.00 98.44 116 CYS A C 1
ATOM 807 O O . CYS A 1 116 ? 9.348 -7.854 -1.833 1.00 98.44 116 CYS A O 1
ATOM 809 N N . VAL A 1 117 ? 8.920 -5.782 -2.601 1.00 98.44 117 VAL A N 1
ATOM 810 C CA . VAL A 1 117 ? 8.661 -6.191 -3.997 1.00 98.44 117 VAL A CA 1
ATOM 811 C C . VAL A 1 117 ? 9.763 -5.734 -4.945 1.00 98.44 117 VAL A C 1
ATOM 813 O O . VAL A 1 117 ? 10.243 -6.528 -5.741 1.00 98.44 117 VAL A O 1
ATOM 816 N N . ALA A 1 118 ? 10.189 -4.477 -4.850 1.00 98.38 118 ALA A N 1
ATOM 817 C CA . ALA A 1 118 ? 11.206 -3.867 -5.701 1.00 98.38 118 ALA A CA 1
ATOM 818 C C . ALA A 1 118 ? 12.237 -3.140 -4.814 1.00 98.38 118 ALA A C 1
ATOM 820 O O . ALA A 1 118 ? 12.211 -1.913 -4.712 1.00 98.38 118 ALA A O 1
ATOM 821 N N . PRO A 1 119 ? 13.148 -3.867 -4.140 1.00 98.19 119 PRO A N 1
ATOM 822 C CA . PRO A 1 119 ? 13.987 -3.306 -3.076 1.00 98.19 119 PRO A CA 1
ATOM 823 C C . PRO A 1 119 ? 14.977 -2.237 -3.564 1.00 98.19 119 PRO A C 1
ATOM 825 O O . PRO A 1 119 ? 15.480 -1.440 -2.775 1.00 98.19 119 PRO A O 1
ATOM 828 N N . THR A 1 120 ? 15.276 -2.174 -4.858 1.00 98.12 120 THR A N 1
ATOM 829 C CA . THR A 1 120 ? 16.112 -1.115 -5.445 1.00 98.12 120 THR A CA 1
ATOM 830 C C . THR A 1 120 ? 15.325 0.160 -5.766 1.00 98.12 120 THR A C 1
ATOM 832 O O . THR A 1 120 ? 15.929 1.190 -6.051 1.00 98.12 120 THR A O 1
ATOM 835 N N . ALA A 1 121 ? 13.993 0.137 -5.664 1.00 98.44 121 ALA A N 1
ATOM 836 C CA . ALA A 1 121 ? 13.151 1.308 -5.862 1.00 98.44 121 ALA A CA 1
ATOM 837 C C . ALA A 1 121 ? 13.022 2.171 -4.594 1.00 98.44 121 ALA A C 1
ATOM 839 O O . ALA A 1 121 ? 13.364 1.759 -3.482 1.00 98.44 121 ALA A O 1
ATOM 840 N N . ARG A 1 122 ? 12.578 3.417 -4.768 1.00 97.69 122 ARG A N 1
ATOM 841 C CA . ARG A 1 122 ? 12.415 4.435 -3.725 1.00 97.69 122 ARG A CA 1
ATOM 842 C C . ARG A 1 122 ? 11.078 5.130 -3.892 1.00 97.69 122 ARG A C 1
ATOM 844 O O . ARG A 1 122 ? 10.698 5.449 -5.012 1.00 97.69 122 ARG A O 1
ATOM 851 N N . VAL A 1 123 ? 10.399 5.375 -2.778 1.00 97.94 123 VAL A N 1
ATOM 852 C CA . VAL A 1 123 ? 9.165 6.165 -2.720 1.00 97.94 123 VAL A CA 1
ATOM 853 C C . VAL A 1 123 ? 9.537 7.603 -2.386 1.00 97.94 123 VAL A C 1
ATOM 855 O O . VAL A 1 123 ? 10.347 7.831 -1.491 1.00 97.94 123 VAL A O 1
ATOM 858 N N . ALA A 1 124 ? 8.943 8.561 -3.084 1.00 96.12 124 ALA A N 1
ATOM 859 C CA . ALA A 1 124 ? 9.005 9.972 -2.737 1.00 96.12 124 ALA A CA 1
ATOM 860 C C . ALA A 1 124 ? 7.618 10.600 -2.878 1.00 96.12 124 ALA A C 1
ATOM 862 O O . ALA A 1 124 ? 6.877 10.283 -3.812 1.00 96.12 124 ALA A O 1
ATOM 863 N N . SER A 1 125 ? 7.268 11.505 -1.968 1.00 94.69 125 SER A N 1
ATOM 864 C CA . SER A 1 125 ? 6.091 12.356 -2.135 1.00 94.69 125 SER A CA 1
ATOM 865 C C . SER A 1 125 ? 6.246 13.260 -3.366 1.00 94.69 125 SER A C 1
ATOM 867 O O . SER A 1 125 ? 7.285 13.882 -3.575 1.00 94.69 125 SER A O 1
ATOM 869 N N . ASP A 1 126 ? 5.197 13.324 -4.184 1.00 92.50 126 ASP A N 1
ATOM 870 C CA . ASP A 1 126 ? 5.080 14.164 -5.387 1.00 92.50 126 ASP A CA 1
ATOM 871 C C . ASP A 1 126 ? 3.777 14.994 -5.314 1.00 92.50 126 ASP A C 1
ATOM 873 O O . ASP A 1 126 ? 3.062 15.216 -6.297 1.00 92.50 126 ASP A O 1
ATOM 877 N N . GLY A 1 127 ? 3.412 15.378 -4.085 1.00 92.25 127 GLY A N 1
ATOM 878 C CA . GLY A 1 127 ? 2.248 16.197 -3.756 1.00 92.25 127 GLY A CA 1
ATOM 879 C C . GLY A 1 127 ? 1.350 15.592 -2.669 1.00 92.25 127 GLY A C 1
ATOM 880 O O . GLY A 1 127 ? 1.602 14.494 -2.170 1.00 92.25 127 GLY A O 1
ATOM 881 N N . PRO A 1 128 ? 0.269 16.298 -2.287 1.00 91.38 128 PRO A N 1
ATOM 882 C CA . PRO A 1 128 ? -0.670 15.807 -1.286 1.00 91.38 128 PRO A CA 1
ATOM 883 C C . PRO A 1 128 ? -1.260 14.457 -1.695 1.00 91.38 128 PRO A C 1
ATOM 885 O O . PRO A 1 128 ? -1.898 14.348 -2.742 1.00 91.38 128 PRO A O 1
ATOM 888 N N . ARG A 1 129 ? -1.048 13.434 -0.855 1.00 94.62 129 ARG A N 1
ATOM 889 C CA . ARG A 1 129 ? -1.544 12.062 -1.066 1.00 94.62 129 ARG A CA 1
ATOM 890 C C . ARG A 1 129 ? -1.152 11.483 -2.429 1.00 94.62 129 ARG A C 1
ATOM 892 O O . ARG A 1 129 ? -1.918 10.732 -3.038 1.00 94.62 129 ARG A O 1
ATOM 899 N N . ARG A 1 130 ? 0.021 11.875 -2.929 1.00 96.75 130 ARG A N 1
ATOM 900 C CA . ARG A 1 130 ? 0.576 11.424 -4.199 1.00 96.75 130 ARG A CA 1
ATOM 901 C C . ARG A 1 130 ? 2.042 11.079 -4.013 1.00 96.75 130 ARG A C 1
ATOM 903 O O . ARG A 1 130 ? 2.817 11.882 -3.507 1.00 96.75 130 ARG A O 1
ATOM 910 N N . TRP A 1 131 ? 2.420 9.903 -4.486 1.00 98.06 131 TRP A N 1
ATOM 911 C CA . TRP A 1 131 ? 3.771 9.376 -4.375 1.00 98.06 131 TRP A CA 1
ATOM 912 C C . TRP A 1 131 ? 4.255 8.894 -5.730 1.00 98.06 131 TRP A C 1
ATOM 914 O O . TRP A 1 131 ? 3.508 8.259 -6.479 1.00 98.06 131 TRP A O 1
ATOM 924 N N . ARG A 1 132 ? 5.519 9.181 -6.028 1.00 98.12 132 ARG A N 1
ATOM 925 C CA . ARG A 1 132 ? 6.243 8.658 -7.182 1.00 98.12 132 ARG A CA 1
ATOM 926 C C . ARG A 1 132 ? 7.267 7.644 -6.689 1.00 98.12 132 ARG A C 1
ATOM 928 O O . ARG A 1 132 ? 7.979 7.885 -5.719 1.00 98.12 132 ARG A O 1
ATOM 935 N N . ILE A 1 133 ? 7.321 6.507 -7.366 1.00 98.62 133 ILE A N 1
ATOM 936 C CA . ILE A 1 133 ? 8.208 5.395 -7.058 1.00 98.62 133 ILE A CA 1
ATOM 937 C C . ILE A 1 133 ? 9.131 5.194 -8.249 1.00 98.62 133 ILE A C 1
ATOM 939 O O . ILE A 1 133 ? 8.650 4.942 -9.351 1.00 98.62 133 ILE A O 1
ATOM 943 N N . THR A 1 134 ? 10.437 5.309 -8.041 1.00 98.50 134 THR A N 1
ATOM 944 C CA . THR A 1 134 ? 11.463 5.182 -9.090 1.00 98.50 134 THR A CA 1
ATOM 945 C C . THR A 1 134 ? 12.521 4.171 -8.677 1.00 98.50 134 THR A C 1
ATOM 947 O O . THR A 1 134 ? 12.700 3.919 -7.488 1.00 98.50 134 THR A O 1
ATOM 950 N N . ALA A 1 135 ? 13.237 3.593 -9.640 1.00 97.50 135 ALA A N 1
ATOM 951 C CA . ALA A 1 135 ? 14.362 2.691 -9.397 1.00 97.50 135 ALA A CA 1
ATOM 952 C C . ALA A 1 135 ? 15.658 3.332 -9.916 1.00 97.50 135 ALA A C 1
ATOM 954 O O . ALA A 1 135 ? 15.962 3.194 -11.098 1.00 97.50 135 ALA A O 1
ATOM 955 N N . PRO A 1 136 ? 16.399 4.081 -9.075 1.00 96.06 136 PRO A N 1
ATOM 956 C CA . PRO A 1 136 ? 17.648 4.702 -9.497 1.00 96.06 136 PRO A CA 1
ATOM 957 C C . PRO A 1 136 ? 18.697 3.653 -9.877 1.00 96.06 136 PRO A C 1
ATOM 959 O O . PRO A 1 136 ? 18.839 2.631 -9.198 1.00 96.06 136 PRO A O 1
ATOM 962 N N . ASP A 1 137 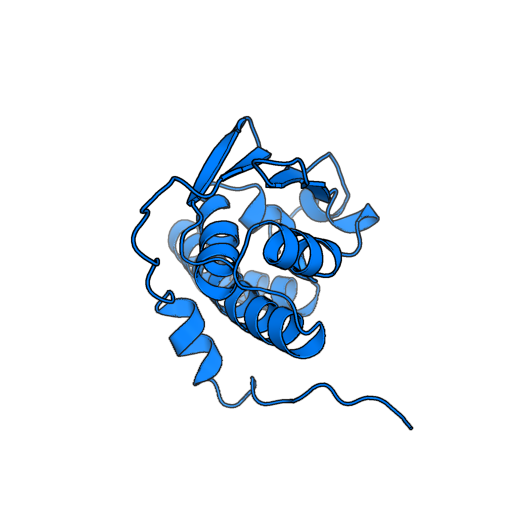? 19.478 3.938 -10.916 1.00 94.69 137 ASP A N 1
ATOM 963 C CA . ASP A 1 137 ? 20.567 3.063 -11.346 1.00 94.69 137 ASP A CA 1
ATOM 964 C C . ASP A 1 137 ? 21.569 2.821 -10.209 1.00 94.69 137 ASP A C 1
ATOM 966 O O . ASP A 1 137 ? 22.031 3.747 -9.541 1.00 94.69 137 ASP A O 1
ATOM 970 N N . GLY A 1 138 ? 21.905 1.549 -9.979 1.00 94.56 138 GLY A N 1
ATOM 971 C CA . GLY A 1 138 ? 22.865 1.148 -8.948 1.00 94.56 138 GLY A CA 1
ATOM 972 C C . GLY A 1 138 ? 22.382 1.332 -7.504 1.00 94.56 138 GLY A C 1
ATOM 973 O O . GLY A 1 138 ? 23.189 1.211 -6.582 1.00 94.56 138 GLY A O 1
ATOM 974 N N . ALA A 1 139 ? 21.093 1.610 -7.276 1.00 95.56 139 ALA A N 1
ATOM 975 C CA . ALA A 1 139 ? 20.549 1.711 -5.928 1.00 95.56 139 ALA A CA 1
ATOM 976 C C . ALA A 1 139 ? 20.742 0.400 -5.150 1.00 95.56 139 ALA A C 1
ATOM 978 O O . ALA A 1 139 ? 20.347 -0.678 -5.597 1.00 95.56 139 ALA A O 1
ATOM 979 N N . ALA A 1 140 ? 21.310 0.500 -3.945 1.00 97.00 140 ALA A N 1
ATOM 980 C CA . ALA A 1 140 ? 21.397 -0.638 -3.040 1.00 97.00 140 ALA A CA 1
ATOM 981 C C . ALA A 1 140 ? 19.984 -1.145 -2.673 1.00 97.00 140 ALA A C 1
ATOM 983 O O . ALA A 1 140 ? 19.083 -0.318 -2.465 1.00 97.00 140 ALA A O 1
ATOM 984 N N . PRO A 1 141 ? 19.772 -2.468 -2.562 1.00 97.69 141 PRO A N 1
ATOM 985 C CA . PRO A 1 141 ? 18.510 -3.019 -2.080 1.00 97.69 141 PRO A CA 1
ATOM 986 C C . PRO A 1 141 ? 18.163 -2.494 -0.679 1.00 97.69 141 PRO A C 1
ATOM 988 O O . PRO A 1 141 ? 19.005 -2.506 0.219 1.00 97.69 141 PRO A O 1
ATOM 991 N N . LEU A 1 142 ? 16.924 -2.040 -0.488 1.00 97.44 142 LEU A N 1
ATOM 992 C CA . LEU A 1 142 ? 16.376 -1.716 0.824 1.00 97.44 142 LEU A CA 1
ATOM 993 C C . LEU A 1 142 ? 16.248 -2.997 1.657 1.00 97.44 142 LEU A C 1
ATOM 995 O O . LEU A 1 142 ? 15.833 -4.031 1.122 1.00 97.44 142 LEU A O 1
ATOM 999 N N . PRO A 1 143 ? 16.568 -2.948 2.959 1.00 97.00 143 PRO A N 1
ATOM 1000 C CA . PRO A 1 143 ? 16.265 -4.054 3.851 1.00 97.00 143 PRO A CA 1
ATOM 1001 C C . PRO A 1 143 ? 14.747 -4.209 4.009 1.00 97.00 143 PRO A C 1
ATOM 1003 O O . PRO A 1 143 ? 13.993 -3.238 3.910 1.00 97.00 143 PRO A O 1
ATOM 1006 N N . GLN A 1 144 ? 14.300 -5.430 4.307 1.00 96.31 144 GLN A N 1
ATOM 1007 C CA . GLN A 1 144 ? 12.923 -5.649 4.742 1.00 96.31 144 GLN A CA 1
ATOM 1008 C C . GLN A 1 144 ? 12.672 -4.876 6.053 1.00 96.31 144 GLN A C 1
ATOM 1010 O O . GLN A 1 144 ? 13.489 -4.994 6.968 1.00 96.31 144 GLN A O 1
ATOM 1015 N N . PRO A 1 145 ? 11.559 -4.132 6.186 1.00 96.75 145 PRO A N 1
ATOM 1016 C CA . PRO A 1 145 ? 11.235 -3.442 7.431 1.00 96.75 145 PRO A CA 1
ATOM 1017 C C . PRO A 1 145 ? 10.958 -4.407 8.591 1.00 96.75 145 PRO A C 1
ATOM 1019 O O . PRO A 1 145 ? 10.318 -5.447 8.410 1.00 96.75 145 PRO A O 1
ATOM 1022 N N . ASP A 1 146 ? 11.337 -4.013 9.807 1.00 96.19 146 ASP A N 1
ATOM 1023 C CA . ASP A 1 146 ? 11.115 -4.813 11.020 1.00 96.19 146 ASP A CA 1
ATOM 1024 C C . ASP A 1 146 ? 9.630 -5.093 11.286 1.00 96.19 146 ASP A C 1
ATOM 1026 O O . ASP A 1 146 ? 9.280 -6.176 11.747 1.00 96.19 146 ASP A O 1
ATOM 1030 N N . THR A 1 147 ? 8.734 -4.166 10.934 1.00 94.62 147 THR A N 1
ATOM 1031 C CA . THR A 1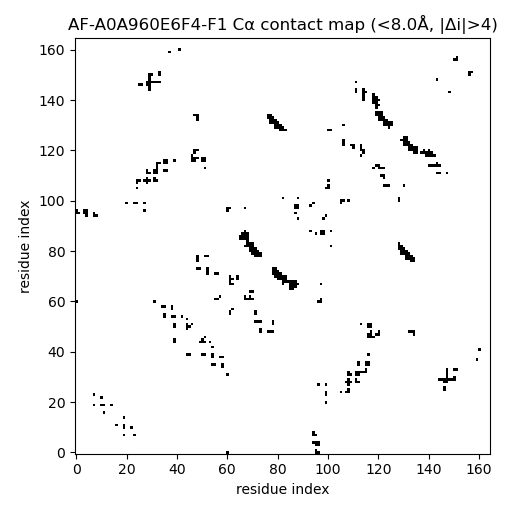 147 ? 7.277 -4.357 11.051 1.00 94.62 147 THR A CA 1
ATOM 1032 C C . THR A 1 147 ? 6.769 -5.497 10.170 1.00 94.62 147 THR A C 1
ATOM 1034 O O . THR A 1 147 ? 5.876 -6.243 10.578 1.00 94.62 147 THR A O 1
ATOM 1037 N N . VAL A 1 148 ? 7.354 -5.681 8.9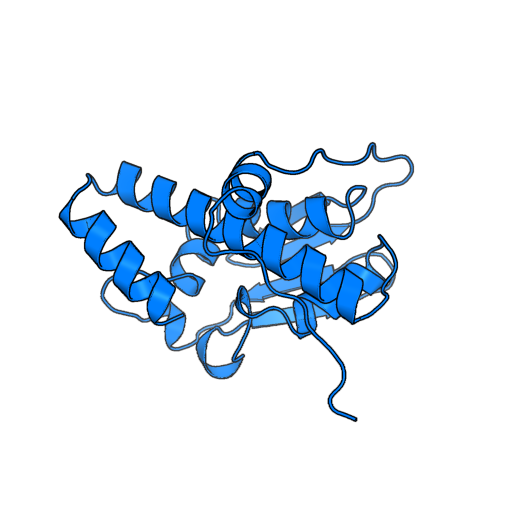81 1.00 95.31 148 VAL A N 1
ATOM 1038 C CA . VAL A 1 148 ? 7.039 -6.804 8.086 1.00 95.31 148 VAL A CA 1
ATOM 1039 C C . VAL A 1 148 ? 7.553 -8.094 8.703 1.00 95.31 148 VAL A C 1
ATOM 1041 O O . VAL A 1 148 ? 6.783 -9.038 8.854 1.00 95.31 148 VAL A O 1
ATOM 1044 N N . THR A 1 149 ? 8.813 -8.107 9.145 1.00 93.31 149 THR A N 1
ATOM 1045 C CA . THR A 1 149 ? 9.423 -9.251 9.836 1.00 93.31 149 THR A CA 1
ATOM 1046 C C . THR A 1 149 ? 8.581 -9.688 11.038 1.00 93.31 149 THR A C 1
ATOM 1048 O O . THR A 1 149 ? 8.212 -10.855 11.146 1.00 93.31 149 THR A O 1
ATOM 1051 N N . LEU A 1 150 ? 8.184 -8.750 11.900 1.00 91.75 150 LEU A N 1
ATOM 1052 C CA . LEU A 1 150 ? 7.316 -9.005 13.050 1.00 91.75 150 LEU A CA 1
ATOM 1053 C C . LEU A 1 150 ? 5.954 -9.583 12.633 1.00 91.75 150 LEU A C 1
ATOM 1055 O O . LEU A 1 150 ? 5.462 -10.523 13.256 1.00 91.75 150 LEU A O 1
ATOM 1059 N N . THR A 1 151 ? 5.358 -9.055 11.561 1.00 89.19 151 THR A N 1
ATOM 1060 C CA . THR A 1 151 ? 4.072 -9.538 11.038 1.00 89.19 151 THR A CA 1
ATOM 1061 C C . THR A 1 151 ? 4.177 -10.977 10.525 1.00 89.19 151 THR A C 1
ATOM 1063 O O . THR A 1 151 ? 3.270 -11.774 10.766 1.00 89.19 151 THR A O 1
ATOM 1066 N N . GLU A 1 152 ? 5.284 -11.346 9.873 1.00 88.25 152 GLU A N 1
ATOM 1067 C CA . GLU A 1 152 ? 5.539 -12.718 9.403 1.00 88.25 152 GLU A CA 1
ATOM 1068 C C . GLU A 1 152 ? 5.672 -13.723 10.548 1.00 88.25 152 GLU A C 1
ATOM 1070 O O . GLU A 1 152 ? 5.198 -14.852 10.420 1.00 88.25 152 GLU A O 1
ATOM 1075 N N . PHE A 1 153 ? 6.267 -13.312 11.671 1.00 82.69 153 PHE A N 1
ATOM 1076 C CA . PHE A 1 153 ? 6.391 -14.151 12.866 1.00 82.69 153 PHE A CA 1
ATOM 1077 C C . PHE A 1 153 ? 5.095 -14.264 13.677 1.00 82.69 153 PHE A C 1
ATOM 1079 O O . PHE A 1 153 ? 4.996 -15.124 14.555 1.00 82.69 153 PHE A O 1
ATOM 1086 N N . SER A 1 154 ? 4.085 -13.435 13.396 1.00 76.56 154 SER A N 1
ATOM 1087 C CA . SER A 1 154 ? 2.793 -13.553 14.066 1.00 76.56 154 SER A CA 1
ATOM 1088 C C . SER A 1 154 ? 2.093 -14.857 13.655 1.00 76.56 154 SER A C 1
ATOM 1090 O O . SER A 1 154 ? 1.948 -15.181 12.475 1.00 76.56 154 SER A O 1
ATOM 1092 N N . THR A 1 155 ? 1.627 -15.630 14.638 1.00 64.69 155 THR A N 1
ATOM 1093 C CA . THR A 1 155 ? 1.025 -16.963 14.430 1.00 64.69 155 THR A CA 1
ATOM 1094 C C . THR A 1 155 ? -0.245 -16.952 13.568 1.00 64.69 155 THR A C 1
ATOM 1096 O O . THR A 1 155 ? -0.682 -18.008 13.115 1.00 64.69 155 THR A O 1
ATOM 1099 N N . GLY A 1 156 ? -0.830 -15.778 13.308 1.00 63.75 156 GLY A N 1
ATOM 1100 C CA . GLY A 1 156 ? -2.016 -15.597 12.467 1.00 63.75 156 GLY A CA 1
ATOM 1101 C C . GLY A 1 156 ? -1.736 -15.377 10.977 1.00 63.75 156 GLY A C 1
ATOM 1102 O O . GLY A 1 156 ? -2.681 -15.327 10.191 1.00 63.75 156 GLY A O 1
ATOM 1103 N N . ALA A 1 157 ? -0.474 -15.227 10.558 1.00 64.44 157 ALA A N 1
ATOM 1104 C CA . ALA A 1 157 ? -0.171 -14.840 9.184 1.00 64.44 157 ALA A CA 1
ATOM 1105 C C . ALA A 1 157 ? -0.054 -16.027 8.213 1.00 64.44 157 ALA A C 1
ATOM 1107 O O . ALA A 1 157 ? -0.255 -15.824 7.020 1.00 64.44 157 ALA A O 1
ATOM 1108 N N . THR A 1 158 ? 0.275 -17.246 8.639 1.00 65.31 158 THR A N 1
ATOM 1109 C CA . THR A 1 158 ? 0.677 -18.325 7.712 1.00 65.31 158 THR A CA 1
ATOM 1110 C C . THR A 1 158 ? -0.492 -18.902 6.902 1.00 65.31 158 THR A C 1
ATOM 1112 O O . THR A 1 158 ? -1.285 -19.691 7.405 1.00 65.31 158 THR A O 1
ATOM 1115 N N . PHE A 1 159 ? -0.566 -18.561 5.613 1.00 68.75 159 PHE A N 1
ATOM 1116 C CA . PHE A 1 159 ? -1.421 -19.218 4.619 1.00 68.75 159 PHE A CA 1
ATOM 1117 C C . PHE A 1 159 ? -0.808 -19.077 3.217 1.00 68.75 159 PHE A C 1
ATOM 1119 O O . PHE A 1 159 ? -0.025 -18.157 2.973 1.00 68.75 159 PHE A O 1
ATOM 1126 N N . ALA A 1 160 ? -1.172 -19.967 2.290 1.00 68.88 160 ALA A N 1
ATOM 1127 C CA . ALA A 1 160 ? -0.718 -19.924 0.900 1.00 68.88 160 ALA A CA 1
ATOM 1128 C C . ALA A 1 160 ? -1.910 -19.855 -0.061 1.00 68.88 160 ALA A C 1
ATOM 1130 O O . ALA A 1 160 ? -2.924 -20.525 0.144 1.00 68.88 160 ALA A O 1
ATOM 1131 N N . PHE A 1 161 ? -1.781 -19.056 -1.122 1.00 67.62 161 PHE A N 1
ATOM 1132 C CA . PHE A 1 161 ? -2.729 -19.078 -2.231 1.00 67.62 161 PHE A CA 1
ATOM 1133 C C . PHE A 1 161 ? -2.417 -20.269 -3.139 1.00 67.62 161 PHE A C 1
ATOM 1135 O O . PHE A 1 161 ? -1.266 -20.490 -3.509 1.00 67.62 161 PHE A O 1
ATOM 1142 N N . ALA A 1 162 ? -3.448 -21.019 -3.514 1.00 73.44 162 ALA A N 1
ATOM 1143 C CA . ALA A 1 162 ? -3.344 -22.118 -4.462 1.00 73.44 162 ALA A CA 1
ATOM 1144 C C . ALA A 1 162 ? -4.432 -21.980 -5.527 1.00 73.44 162 ALA A C 1
ATOM 1146 O O . ALA A 1 162 ? -5.547 -21.528 -5.245 1.00 73.44 162 ALA A O 1
ATOM 1147 N N . ARG A 1 163 ? -4.113 -22.387 -6.759 1.00 75.12 163 ARG A N 1
ATOM 1148 C CA . ARG A 1 163 ? -5.102 -22.471 -7.833 1.00 75.12 163 ARG A CA 1
ATOM 1149 C C . ARG A 1 163 ? -6.150 -23.514 -7.444 1.00 75.12 163 ARG A C 1
ATOM 1151 O O . ARG A 1 163 ? -5.799 -24.649 -7.132 1.00 75.12 163 ARG A O 1
ATOM 1158 N N . ARG A 1 164 ? -7.430 -23.138 -7.476 1.00 72.44 164 ARG A N 1
ATOM 1159 C CA . ARG A 1 164 ? -8.511 -24.129 -7.465 1.00 72.44 164 ARG A CA 1
ATOM 1160 C C . ARG A 1 164 ? -8.493 -24.835 -8.823 1.00 72.44 164 ARG A C 1
ATOM 1162 O O . ARG A 1 164 ? -8.530 -24.150 -9.846 1.00 72.44 164 ARG A O 1
ATOM 1169 N N . GLY A 1 165 ? -8.294 -26.154 -8.787 1.00 66.56 165 GLY A N 1
ATOM 1170 C CA . GLY A 1 165 ? -8.326 -27.030 -9.962 1.00 66.56 165 GLY A CA 1
ATOM 1171 C C . GLY A 1 165 ? -9.675 -27.021 -10.659 1.00 66.56 165 GLY A C 1
ATOM 1172 O O . GLY A 1 165 ? -10.675 -26.669 -9.991 1.00 66.56 165 GLY A O 1
#

Solvent-accessible surface area (backbone atoms only — not comparable to full-atom values): 8896 Å² total; per-residue (Å²): 98,70,72,53,26,56,52,44,52,56,39,52,75,74,38,58,71,69,57,27,51,50,54,47,45,46,51,48,15,6,52,40,14,50,51,34,39,51,44,31,64,74,71,67,50,57,69,34,70,69,27,39,44,60,32,55,76,71,30,65,86,42,47,59,41,81,40,37,20,42,44,77,47,74,60,98,70,36,36,36,43,34,53,52,91,28,60,40,66,64,44,91,83,58,54,30,63,43,26,47,47,61,39,89,69,18,62,54,34,53,39,27,28,33,27,50,38,13,24,40,41,48,73,42,80,71,55,89,49,22,36,40,31,36,62,58,88,87,44,69,67,44,70,72,50,66,46,26,56,55,42,65,69,37,91,86,57,88,78,82,92,72,84,82,129

Foldseek 3Di:
DVVQQVVLVVLPVVDDPVVSLVVSLLLLQQVQLLQLLQLLVVVVDALAQVSL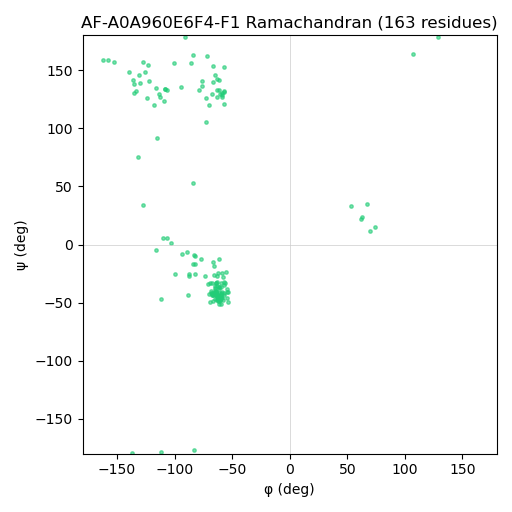LSSCVPRVLCPPCQALQWDWDDDPFKIKIAHDDHNVCVPPVLGDSSSSLQDDPVVSSVLLSSLNRNQQKDWDDPDRRMIIIGRDPPRDGHHRDVSNVVSVPPPPSDDHDDDDD

Nearest PDB structures (foldseek):
  6p8t-assembly1_B  TM=3.249E-01  e=7.228E+00  Acinetobacter baumannii ATCC 19606 = CIP 70.34 = JCM 6841
  6p8t-assembly2_E  TM=3.162E-01  e=7.648E+00  Acinetobacter baumannii ATCC 19606 = CIP 70.34 = JCM 6841

pLDDT: mean 93.23, std 7.65, range [63.75, 98.69]

Radius of gyration: 15.44 Å; Cα contacts (8 Å, |Δi|>4): 270; chains: 1; bounding box: 38×43×43 Å

Mean predicted aligned error: 3.91 Å

Secondary structure (DSSP, 8-state):
-HHHHHHHHHHHHHS-HHHHHHHHHHHHHHHHHHHHHHHHHHHT--SSHHHHHHHHHH-GGG-SHHHH-EEEEE-SSEEEEEE-S-GGG--TT--SHHHHHHSTTTHHHHHHHHHHH-TT-EEEE-STTEEEEE--TTPPPPPPPHHHHHHHHSTT---------

Sequence (165 aa):
HLLAHAYLSQVAELLPPEEAAEVGRQQAAGVAGVVAKRLAAALGVGADLAGLAAVLEVHPLLLPRPYVGAAVRADADAVTVALGAAPGLEEPDGLGWPAVLAGDRGEDVLAAIVACVAPTARVASDGPRRWRITAPDGAAPLPQPDTVTLTEFSTGATFAFARRG